Protein AF-A0A934E6R7-F1 (afdb_monomer_lite)

Secondary structure (DSSP, 8-state):
------HHHHHHHHHHHHHT-HHHHHHHHHHHHHHHHHHHHHHHHHHHS--

Foldseek 3Di:
DDPDDDPVLVVQCVVCVVVVVVVSNVVSVVVSVVVVVVVVVVVVVVVVVPD

Structure (mmCIF, N/CA/C/O backbone):
data_AF-A0A934E6R7-F1
#
_entry.id   AF-A0A934E6R7-F1
#
loop_
_atom_site.group_PDB
_atom_site.id
_atom_site.type_symbol
_atom_site.label_atom_id
_atom_site.label_alt_id
_atom_site.label_comp_id
_atom_site.label_asym_id
_atom_site.label_entity_id
_atom_site.label_seq_id
_atom_site.pdbx_PDB_ins_code
_atom_site.Cartn_x
_atom_site.Cartn_y
_atom_site.Cartn_z
_atom_site.occupancy
_atom_site.B_iso_or_equiv
_atom_site.auth_seq_id
_atom_site.auth_comp_id
_atom_site.auth_asym_id
_atom_site.auth_atom_id
_atom_site.pdbx_PDB_model_num
ATOM 1 N N . MET A 1 1 ? 9.977 -6.108 -13.935 1.00 56.47 1 MET A N 1
ATOM 2 C CA . MET A 1 1 ? 9.946 -4.979 -12.982 1.00 56.47 1 MET A CA 1
ATOM 3 C C . MET A 1 1 ? 9.829 -5.569 -11.589 1.00 56.47 1 MET A C 1
ATOM 5 O O . MET A 1 1 ? 8.843 -6.244 -11.332 1.00 56.47 1 MET A O 1
ATOM 9 N N . VAL A 1 2 ? 10.843 -5.412 -10.736 1.00 61.06 2 VAL A N 1
ATOM 10 C CA . VAL A 1 2 ? 10.714 -5.758 -9.312 1.00 61.06 2 VAL A CA 1
ATOM 11 C C . VAL A 1 2 ? 10.005 -4.588 -8.642 1.00 61.06 2 VAL A C 1
ATOM 13 O O . VAL A 1 2 ? 10.455 -3.451 -8.764 1.00 61.06 2 VAL A O 1
ATOM 16 N N . LEU A 1 3 ? 8.873 -4.858 -7.996 1.00 65.69 3 LEU A N 1
ATOM 17 C CA . LEU A 1 3 ? 8.136 -3.871 -7.214 1.00 65.69 3 LEU A CA 1
ATOM 18 C C . LEU A 1 3 ? 8.868 -3.688 -5.884 1.00 65.69 3 LEU A C 1
ATOM 20 O O . LEU A 1 3 ? 8.616 -4.408 -4.922 1.00 65.69 3 LEU A O 1
ATOM 24 N N . THR A 1 4 ? 9.831 -2.771 -5.846 1.00 75.88 4 THR A N 1
ATOM 25 C CA . THR A 1 4 ? 10.492 -2.396 -4.595 1.00 75.88 4 THR A CA 1
ATOM 26 C C . THR A 1 4 ? 9.561 -1.493 -3.807 1.00 75.88 4 THR A C 1
ATOM 28 O O . THR A 1 4 ? 9.318 -0.349 -4.190 1.00 75.88 4 THR A O 1
ATOM 31 N N . ILE A 1 5 ? 9.028 -2.036 -2.722 1.00 81.12 5 ILE A N 1
ATOM 32 C CA . ILE A 1 5 ? 8.277 -1.287 -1.726 1.00 81.12 5 ILE A CA 1
ATOM 33 C C . ILE A 1 5 ? 9.284 -0.686 -0.742 1.00 81.12 5 ILE A C 1
ATOM 35 O O . ILE A 1 5 ? 10.116 -1.419 -0.207 1.00 81.12 5 ILE A O 1
ATOM 39 N N . SER A 1 6 ? 9.232 0.629 -0.521 1.00 83.06 6 SER A N 1
ATOM 40 C CA . SER A 1 6 ? 10.029 1.252 0.537 1.00 83.06 6 SER A CA 1
ATOM 41 C C . SER A 1 6 ? 9.462 0.890 1.915 1.00 83.06 6 SER A C 1
ATOM 43 O O . SER A 1 6 ? 8.265 0.630 2.060 1.00 83.06 6 SER A O 1
ATOM 45 N N . GLU A 1 7 ? 10.314 0.877 2.940 1.00 85.38 7 GLU A N 1
ATOM 46 C CA . GLU A 1 7 ? 9.880 0.616 4.317 1.00 85.38 7 GLU A CA 1
ATOM 47 C C . GLU A 1 7 ? 8.849 1.656 4.794 1.00 85.38 7 GLU A C 1
ATOM 49 O O . GLU A 1 7 ? 7.856 1.303 5.427 1.00 85.38 7 GLU A O 1
ATOM 54 N N . GLU A 1 8 ? 9.025 2.920 4.403 1.00 84.81 8 GLU A N 1
ATOM 55 C CA . GLU A 1 8 ? 8.091 4.011 4.701 1.00 84.81 8 GLU A CA 1
ATOM 56 C C . GLU A 1 8 ? 6.717 3.792 4.061 1.00 84.81 8 GLU A C 1
ATOM 58 O O . GLU A 1 8 ? 5.684 3.962 4.713 1.00 84.81 8 GLU A O 1
ATOM 63 N N . ASP A 1 9 ? 6.687 3.384 2.790 1.00 83.50 9 ASP A N 1
ATOM 64 C CA . ASP A 1 9 ? 5.430 3.111 2.100 1.00 83.50 9 ASP A CA 1
ATOM 65 C C . ASP A 1 9 ? 4.716 1.884 2.710 1.00 83.50 9 ASP A C 1
ATOM 67 O O . ASP A 1 9 ? 3.489 1.875 2.841 1.00 83.50 9 ASP A O 1
ATOM 71 N N . TYR A 1 10 ? 5.473 0.869 3.146 1.00 86.44 10 TYR A N 1
ATOM 72 C CA . TYR A 1 10 ? 4.929 -0.297 3.850 1.00 86.44 10 TYR A CA 1
ATOM 73 C C . TYR A 1 10 ? 4.324 0.067 5.214 1.00 86.44 10 TYR A C 1
ATOM 75 O O . TYR A 1 10 ? 3.242 -0.415 5.562 1.00 86.44 10 TYR A O 1
ATOM 83 N N . MET A 1 11 ? 4.988 0.940 5.977 1.00 89.06 11 MET A N 1
ATOM 84 C CA . MET A 1 11 ? 4.479 1.433 7.261 1.00 89.06 11 MET A CA 1
ATOM 85 C C . MET A 1 11 ? 3.180 2.226 7.077 1.00 89.06 11 MET A C 1
ATOM 87 O O . MET A 1 11 ? 2.191 1.928 7.745 1.00 89.06 11 MET A O 1
ATOM 91 N N . ARG A 1 12 ? 3.123 3.128 6.088 1.00 84.88 12 ARG A N 1
ATOM 92 C CA . ARG A 1 12 ? 1.897 3.884 5.776 1.00 84.88 12 ARG A 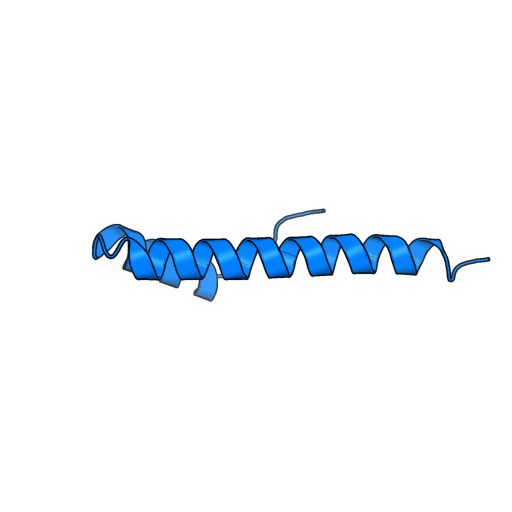CA 1
ATOM 93 C C . ARG A 1 12 ? 0.729 2.991 5.368 1.00 84.88 12 ARG A C 1
ATOM 95 O O . ARG A 1 12 ? -0.407 3.233 5.778 1.00 84.88 12 ARG A O 1
ATOM 102 N N . MET A 1 13 ? 0.986 1.944 4.584 1.00 85.00 13 MET A N 1
ATOM 103 C CA . MET A 1 13 ? -0.040 0.953 4.242 1.00 85.00 13 MET A CA 1
ATOM 104 C C . MET A 1 13 ? -0.595 0.258 5.489 1.00 85.00 13 MET A C 1
ATOM 106 O O . MET A 1 13 ? -1.808 0.094 5.604 1.00 85.00 13 MET A O 1
ATOM 110 N N . LYS A 1 14 ? 0.276 -0.122 6.433 1.00 86.50 14 LYS A N 1
ATOM 111 C CA . LYS A 1 14 ? -0.140 -0.729 7.703 1.00 86.50 14 LYS A CA 1
ATOM 112 C C . LYS A 1 14 ? -0.992 0.210 8.547 1.00 86.50 14 LYS A C 1
ATOM 114 O O . LYS A 1 14 ? -2.038 -0.221 9.016 1.00 86.5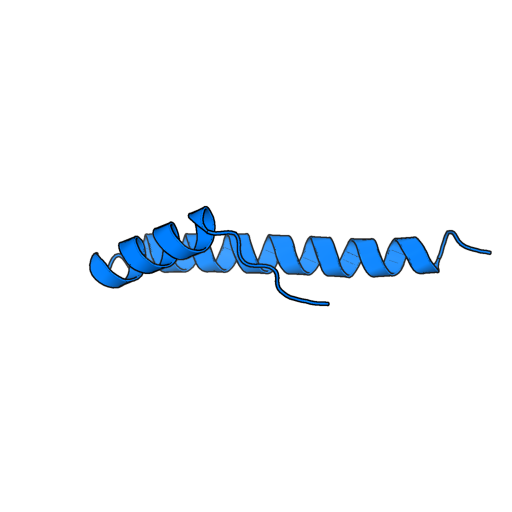0 14 LYS A O 1
ATOM 119 N N . GLU A 1 15 ? -0.571 1.459 8.722 1.00 85.88 15 GLU A N 1
ATOM 120 C CA . GLU A 1 15 ? -1.339 2.452 9.485 1.00 85.88 15 GLU A CA 1
ATOM 121 C C . GLU A 1 15 ? -2.738 2.635 8.894 1.00 85.88 15 GLU A C 1
ATOM 123 O O . GLU A 1 15 ? -3.736 2.531 9.600 1.00 85.88 15 GLU A O 1
ATOM 128 N N . THR A 1 16 ? -2.819 2.784 7.572 1.00 83.94 16 THR A N 1
ATOM 129 C CA . THR A 1 16 ? -4.094 3.032 6.888 1.00 83.94 16 THR A CA 1
ATOM 130 C C . THR A 1 16 ? -5.048 1.832 6.965 1.00 83.94 16 THR A C 1
ATOM 132 O O . THR A 1 16 ? -6.261 2.000 7.073 1.00 83.94 16 THR A O 1
ATOM 135 N N . LEU A 1 17 ? -4.516 0.604 6.946 1.00 81.56 17 LEU A N 1
ATOM 136 C CA . LEU A 1 17 ? -5.312 -0.616 7.134 1.00 81.56 17 LEU A CA 1
ATOM 137 C C . LEU A 1 17 ? -5.869 -0.747 8.557 1.00 81.56 17 LEU A C 1
ATOM 139 O O . LEU A 1 17 ? -6.953 -1.301 8.734 1.00 81.56 17 LEU A O 1
ATOM 143 N N . LEU A 1 18 ? -5.130 -0.268 9.558 1.00 83.62 18 LEU A N 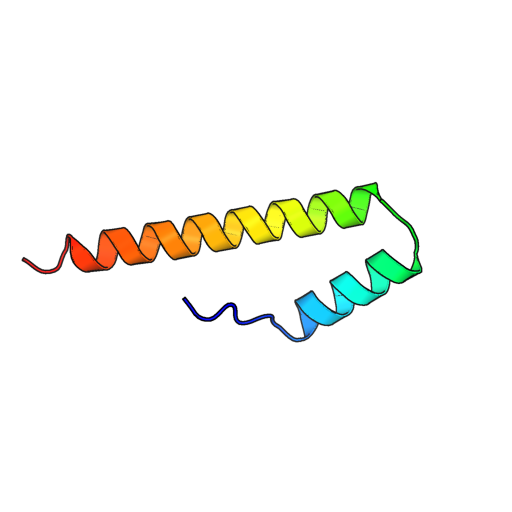1
ATOM 144 C CA . LEU A 1 18 ? -5.540 -0.326 10.961 1.00 83.62 18 LEU A CA 1
ATOM 145 C C . LEU A 1 18 ? -6.593 0.736 11.296 1.00 83.62 18 LEU A C 1
ATOM 147 O O . LEU A 1 18 ? -7.512 0.445 12.057 1.00 83.62 18 LEU A O 1
ATOM 151 N N . ASP A 1 19 ? -6.489 1.920 10.691 1.00 80.75 19 ASP A N 1
ATOM 152 C CA . ASP A 1 19 ? -7.401 3.046 10.933 1.00 80.75 19 ASP A CA 1
ATOM 153 C C . ASP A 1 19 ? -8.779 2.872 10.256 1.00 80.75 19 ASP A C 1
ATOM 155 O O . ASP A 1 19 ? -9.719 3.604 10.545 1.00 80.75 19 ASP A O 1
ATOM 159 N N . GLN A 1 20 ? -8.924 1.884 9.359 1.00 77.12 20 GLN A N 1
ATOM 160 C CA . GLN A 1 20 ? -10.116 1.653 8.519 1.00 77.12 20 GLN A CA 1
ATOM 161 C C . GLN A 1 20 ? -10.527 2.863 7.659 1.00 77.12 20 GLN A C 1
ATOM 163 O O . GLN A 1 20 ? -11.635 2.898 7.116 1.00 77.12 20 GLN A O 1
ATOM 168 N N . ASP A 1 21 ? -9.628 3.832 7.474 1.00 82.69 21 ASP A N 1
ATOM 169 C CA . ASP A 1 21 ? -9.874 5.005 6.646 1.00 82.69 21 ASP A CA 1
ATOM 170 C C . ASP A 1 21 ? -9.764 4.642 5.158 1.00 82.69 21 ASP A C 1
ATOM 172 O O . ASP A 1 21 ? -8.700 4.656 4.528 1.00 82.69 21 ASP A O 1
ATOM 176 N N . LEU A 1 22 ? -10.911 4.264 4.591 1.00 82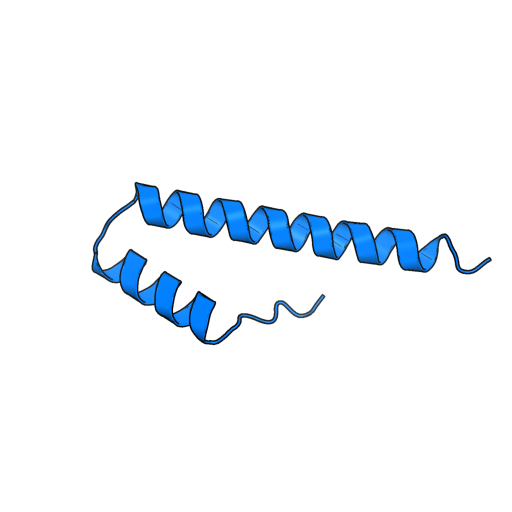.31 22 LEU A N 1
ATOM 177 C CA . LEU A 1 22 ? -11.034 3.816 3.205 1.00 82.31 22 LEU A CA 1
ATOM 178 C C . LEU A 1 22 ? -10.600 4.890 2.198 1.00 82.31 22 LEU A C 1
ATOM 180 O O . LEU A 1 22 ? -10.083 4.546 1.135 1.00 82.31 22 LEU A O 1
ATOM 184 N N . ASP A 1 23 ? -10.786 6.174 2.513 1.00 87.50 23 ASP A N 1
ATOM 185 C CA . ASP A 1 23 ? -10.427 7.277 1.615 1.00 87.50 23 ASP A CA 1
ATOM 186 C C . ASP A 1 23 ? -8.903 7.449 1.512 1.00 87.50 23 ASP A C 1
ATOM 188 O O . ASP A 1 23 ? -8.352 7.534 0.408 1.00 87.50 23 ASP A O 1
ATOM 192 N N . SER A 1 24 ? -8.198 7.401 2.645 1.00 83.38 24 SER A N 1
ATOM 193 C CA . SER A 1 24 ? -6.734 7.411 2.690 1.00 83.38 24 SER A CA 1
ATOM 194 C C . SER A 1 24 ? -6.148 6.161 2.045 1.00 83.38 24 SER A C 1
ATOM 196 O O . SER A 1 24 ? -5.176 6.267 1.292 1.00 83.38 24 SER A O 1
ATOM 198 N N . ALA A 1 25 ? -6.772 4.992 2.240 1.00 85.62 25 ALA A N 1
ATOM 199 C CA . ALA A 1 25 ? -6.344 3.755 1.586 1.00 85.62 25 ALA A CA 1
ATOM 200 C C . ALA A 1 25 ? -6.437 3.881 0.060 1.00 85.62 25 ALA A C 1
ATOM 202 O O . ALA A 1 25 ? -5.492 3.550 -0.663 1.00 85.62 25 ALA A O 1
ATOM 203 N N . LEU A 1 2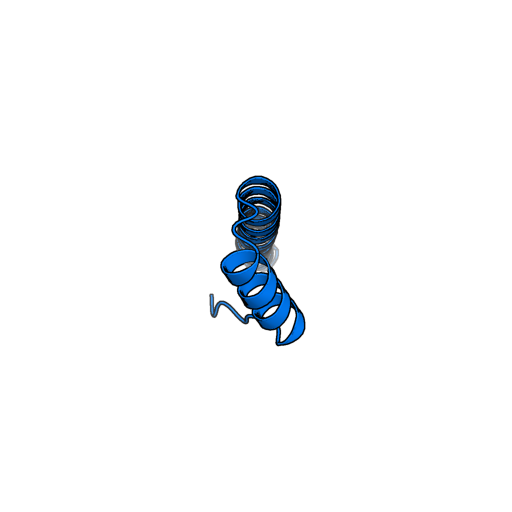6 ? -7.557 4.418 -0.435 1.00 88.31 26 LEU A N 1
ATOM 204 C CA . LEU A 1 26 ? -7.784 4.601 -1.864 1.00 88.31 26 LEU A CA 1
ATOM 205 C C . LEU A 1 26 ? -6.788 5.597 -2.476 1.00 88.31 26 LEU A C 1
ATOM 207 O O . LEU A 1 26 ? -6.259 5.354 -3.565 1.00 88.31 26 LEU A O 1
ATOM 211 N N . LYS A 1 27 ? -6.500 6.702 -1.776 1.00 89.12 27 LYS A N 1
ATOM 212 C CA . LYS A 1 27 ? -5.493 7.693 -2.191 1.00 89.12 27 LYS A CA 1
ATOM 213 C C . LYS A 1 27 ? -4.108 7.066 -2.305 1.00 89.12 27 LYS A C 1
ATOM 215 O O . LYS A 1 27 ? -3.462 7.215 -3.343 1.00 89.12 27 LYS A O 1
ATOM 220 N N . LEU A 1 28 ? -3.700 6.310 -1.288 1.00 86.69 28 LEU A N 1
ATOM 221 C CA . LEU A 1 28 ? -2.390 5.670 -1.223 1.00 86.69 28 LEU A CA 1
ATOM 222 C C . LEU A 1 28 ? -2.208 4.657 -2.364 1.00 86.69 28 LEU A C 1
ATOM 224 O O . LEU A 1 28 ? -1.204 4.697 -3.079 1.00 86.69 28 LEU A O 1
ATOM 228 N N . VAL A 1 29 ? -3.217 3.817 -2.621 1.00 87.31 29 VAL A N 1
ATOM 229 C CA . VAL A 1 29 ? -3.208 2.874 -3.754 1.00 87.31 29 VAL A CA 1
ATOM 230 C C . VAL A 1 29 ? -3.130 3.612 -5.093 1.00 87.31 29 VAL A C 1
ATOM 232 O O . VAL A 1 29 ? -2.344 3.234 -5.965 1.00 87.31 29 VAL A O 1
ATOM 235 N N . ARG A 1 30 ? -3.905 4.689 -5.272 1.00 89.94 30 ARG A N 1
ATOM 236 C CA . ARG A 1 30 ? -3.927 5.460 -6.524 1.00 89.94 30 ARG A CA 1
ATOM 237 C C . ARG A 1 30 ? -2.579 6.108 -6.831 1.00 89.94 30 ARG A C 1
ATOM 239 O O . ARG A 1 30 ? -2.138 6.091 -7.982 1.00 89.94 30 ARG A O 1
ATOM 246 N N . GLU A 1 31 ? -1.925 6.674 -5.822 1.00 88.62 31 GLU A N 1
ATOM 247 C CA . GLU A 1 31 ? -0.579 7.227 -5.969 1.00 88.62 31 GLU A CA 1
ATOM 248 C C . GLU A 1 31 ? 0.436 6.150 -6.341 1.00 88.62 31 GLU A C 1
ATOM 250 O O . GLU A 1 31 ? 1.266 6.366 -7.228 1.00 88.62 31 GLU A O 1
ATOM 255 N N . TRP A 1 32 ? 0.337 4.977 -5.718 1.00 86.25 32 TRP A N 1
ATOM 256 C CA . TRP A 1 32 ? 1.235 3.869 -6.004 1.00 86.25 32 TRP A CA 1
ATOM 257 C C . TRP A 1 32 ? 1.120 3.387 -7.445 1.00 86.25 32 TRP A C 1
ATOM 259 O O . TRP A 1 32 ? 2.126 3.302 -8.148 1.00 86.25 32 TRP A O 1
ATOM 269 N N . VAL A 1 33 ? -0.104 3.131 -7.913 1.00 86.25 33 VAL A N 1
ATOM 270 C CA . VAL A 1 33 ? -0.360 2.697 -9.294 1.00 86.25 33 VAL A CA 1
ATOM 271 C C . VAL A 1 33 ? 0.201 3.719 -10.282 1.00 86.25 33 VAL A C 1
ATOM 273 O O . VAL A 1 33 ? 0.922 3.350 -11.205 1.00 86.25 33 VAL A O 1
ATOM 276 N N . LYS A 1 34 ? -0.006 5.017 -10.028 1.00 87.44 34 LYS A N 1
ATOM 277 C CA . LYS A 1 34 ? 0.548 6.088 -10.867 1.00 87.44 34 LYS A CA 1
ATOM 278 C C . LYS A 1 34 ? 2.080 6.063 -10.924 1.00 87.44 34 LYS A C 1
ATOM 280 O O . LYS A 1 34 ? 2.648 6.291 -11.992 1.00 87.44 34 LYS A O 1
ATOM 285 N N . ARG A 1 35 ? 2.761 5.800 -9.802 1.00 84.06 35 ARG A N 1
ATOM 286 C CA . ARG A 1 35 ? 4.230 5.658 -9.773 1.00 84.06 35 ARG A CA 1
ATOM 287 C C . ARG A 1 35 ? 4.688 4.442 -10.585 1.00 84.06 35 ARG A C 1
ATOM 289 O O . ARG A 1 35 ? 5.664 4.554 -11.325 1.00 84.06 35 ARG A O 1
ATOM 296 N N . LEU A 1 36 ? 3.967 3.322 -10.505 1.00 83.50 36 LEU A N 1
ATOM 297 C CA . LEU A 1 36 ? 4.272 2.111 -11.276 1.00 83.50 36 LEU A CA 1
ATOM 298 C C . LEU A 1 36 ? 4.083 2.311 -12.778 1.00 83.50 36 LEU A C 1
ATOM 300 O O . LEU A 1 36 ? 4.965 1.935 -13.547 1.00 83.50 36 LEU A O 1
ATOM 304 N N . ASP A 1 37 ? 3.002 2.969 -13.194 1.00 83.44 37 ASP A N 1
ATOM 305 C CA . ASP A 1 37 ? 2.780 3.333 -14.598 1.00 83.44 37 ASP A CA 1
ATOM 306 C C . ASP A 1 37 ? 3.895 4.243 -15.130 1.00 83.44 37 ASP A C 1
ATOM 308 O O . ASP A 1 37 ? 4.417 4.040 -16.228 1.00 83.44 37 ASP A O 1
ATOM 312 N N . GLN A 1 38 ? 4.331 5.225 -14.333 1.00 82.62 38 GLN A N 1
ATOM 313 C CA . GLN A 1 38 ? 5.458 6.085 -14.701 1.00 82.62 38 GLN A CA 1
ATOM 314 C C . GLN A 1 38 ? 6.772 5.306 -14.821 1.00 82.62 38 GLN A C 1
ATOM 316 O O . GLN A 1 38 ? 7.563 5.573 -15.729 1.00 82.62 38 GLN A O 1
ATOM 321 N N . GLN A 1 39 ? 7.019 4.350 -13.925 1.00 75.81 39 GLN A N 1
ATOM 322 C CA . GLN A 1 39 ? 8.212 3.508 -13.965 1.00 75.81 39 GLN A CA 1
ATOM 323 C C . GLN A 1 39 ? 8.200 2.578 -15.187 1.00 75.81 39 GLN A C 1
ATOM 325 O O . GLN A 1 39 ? 9.214 2.467 -15.881 1.00 75.81 39 GLN A O 1
ATOM 330 N N . ALA A 1 40 ? 7.047 1.986 -15.510 1.00 73.00 40 ALA A N 1
ATOM 331 C CA . ALA A 1 40 ? 6.853 1.179 -16.713 1.00 73.00 40 ALA A CA 1
ATOM 332 C C . ALA A 1 40 ? 7.052 2.009 -17.997 1.00 73.00 40 ALA A C 1
ATOM 334 O O . ALA A 1 40 ? 7.762 1.583 -18.910 1.00 73.00 40 ALA A O 1
ATOM 335 N N . GLY A 1 41 ? 6.517 3.234 -18.037 1.00 67.00 41 GLY A N 1
ATOM 336 C CA . GLY A 1 41 ? 6.680 4.157 -19.165 1.00 67.00 41 GLY A CA 1
ATOM 337 C C . GLY A 1 41 ? 8.123 4.634 -19.386 1.00 67.00 41 GLY A C 1
ATOM 338 O O . GLY A 1 41 ? 8.535 4.842 -20.529 1.00 67.00 41 GLY A O 1
ATOM 339 N N . ARG A 1 42 ? 8.933 4.768 -18.324 1.00 58.59 42 ARG A N 1
ATOM 340 C CA . ARG A 1 42 ? 10.377 5.061 -18.453 1.00 58.59 42 ARG A CA 1
ATOM 341 C C . ARG A 1 42 ? 11.172 3.870 -18.993 1.00 58.59 42 ARG A C 1
ATOM 343 O O . ARG A 1 42 ? 12.092 4.082 -19.779 1.00 58.59 42 ARG A O 1
ATOM 350 N N . GLY A 1 43 ? 10.795 2.641 -18.633 1.00 56.50 43 GLY A N 1
ATOM 351 C CA . GLY A 1 43 ? 11.400 1.424 -19.189 1.00 56.50 43 GLY A CA 1
ATOM 352 C C . GLY A 1 43 ? 11.213 1.298 -20.706 1.00 56.50 43 GLY A C 1
ATOM 353 O O . GLY A 1 43 ? 12.121 0.842 -21.396 1.00 56.50 43 GLY A O 1
ATOM 354 N N . LEU A 1 44 ? 10.081 1.776 -21.238 1.00 53.25 44 LEU A N 1
ATOM 355 C CA . LEU A 1 44 ? 9.828 1.837 -22.683 1.00 53.25 44 LEU A CA 1
ATOM 356 C C . LEU A 1 44 ? 10.707 2.869 -23.407 1.00 53.25 44 LEU A C 1
ATOM 358 O O . LEU A 1 44 ? 11.229 2.569 -24.476 1.00 53.25 44 LEU A O 1
ATOM 362 N N . LYS A 1 45 ? 10.922 4.062 -22.831 1.00 52.03 45 LYS A N 1
ATOM 363 C CA . LYS A 1 45 ? 11.808 5.077 -23.438 1.00 52.03 45 LYS A CA 1
ATOM 364 C C . LYS A 1 45 ? 13.272 4.638 -23.484 1.00 52.03 45 LYS A C 1
ATOM 366 O O . LYS A 1 45 ? 13.936 4.892 -24.480 1.00 52.03 45 LYS A O 1
ATOM 371 N N . SER A 1 46 ? 13.754 3.929 -22.462 1.00 53.12 46 SER A N 1
ATOM 372 C CA . SER A 1 46 ? 15.137 3.430 -22.423 1.00 53.12 46 SER A CA 1
ATOM 373 C C . SER A 1 46 ? 15.456 2.394 -23.511 1.00 53.12 46 SER A 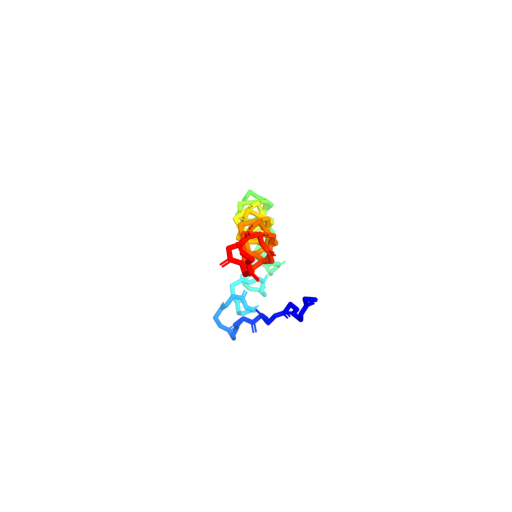C 1
ATOM 375 O O . SER A 1 46 ? 16.628 2.186 -23.798 1.00 53.12 46 SER A O 1
ATOM 377 N N . HIS A 1 47 ? 14.447 1.741 -24.100 1.00 54.25 47 HIS A N 1
ATOM 378 C CA . HIS A 1 47 ? 14.634 0.822 -25.229 1.00 54.25 47 HIS A CA 1
ATOM 379 C C . HIS A 1 47 ? 14.578 1.513 -26.597 1.00 54.25 47 HIS A C 1
ATOM 381 O O . HIS A 1 47 ? 15.064 0.949 -27.570 1.00 54.25 47 HIS A O 1
ATOM 387 N N . LEU A 1 48 ? 13.978 2.703 -26.690 1.00 56.06 48 LEU A N 1
ATOM 388 C CA . LEU A 1 48 ? 13.810 3.424 -27.956 1.00 56.06 48 LEU A CA 1
ATOM 389 C C . LEU A 1 48 ? 14.957 4.408 -28.237 1.00 56.06 48 LEU A C 1
ATOM 391 O O . LEU A 1 48 ? 15.210 4.706 -29.395 1.00 56.06 48 LEU A O 1
ATOM 395 N N . ASP A 1 49 ? 15.665 4.871 -27.202 1.00 54.41 49 ASP A N 1
ATOM 396 C CA . ASP A 1 49 ? 16.814 5.795 -27.302 1.00 54.41 49 ASP A CA 1
ATOM 397 C C . ASP A 1 49 ? 18.164 5.066 -27.509 1.00 54.41 49 ASP A C 1
ATOM 399 O O . ASP A 1 49 ? 19.235 5.646 -27.369 1.00 54.41 49 ASP A O 1
ATOM 403 N N . GLY A 1 50 ? 18.116 3.758 -27.780 1.00 53.12 50 GLY A N 1
ATOM 404 C CA . GLY A 1 50 ? 19.282 2.881 -27.909 1.00 53.12 50 GLY A CA 1
ATOM 405 C C . GLY A 1 50 ? 19.586 2.428 -29.337 1.00 53.12 50 GLY A C 1
ATOM 406 O O . GLY A 1 50 ? 20.136 1.338 -29.487 1.00 53.12 50 GLY A O 1
ATOM 407 N N . ASN A 1 51 ? 19.197 3.193 -30.365 1.00 42.12 51 ASN A N 1
ATOM 408 C CA . ASN A 1 51 ? 19.514 2.879 -31.763 1.00 42.12 51 ASN A CA 1
ATOM 409 C C . ASN A 1 51 ? 19.817 4.129 -32.594 1.00 42.12 51 ASN A C 1
ATOM 411 O O . ASN A 1 51 ? 18.950 5.031 -32.621 1.00 42.12 51 ASN A O 1
#

Sequence (51 aa):
MVLTISEEDYMRMKETLLDQDLDSALKLVREWVKRLDQQAGRGLKSHLDGN

Radius of gyration: 14.68 Å; chains: 1; bounding box: 30×14×43 Å

pLDDT: mean 76.39, std 13.33, range [42.12, 89.94]